Protein AF-A0A2E4Z5T9-F1 (afdb_monomer)

Sequence (157 aa):
EGGYTIHYPSKEEISIYDAAMRYKEEGVPLVIFAGGEYGNGSSRDWAAKGTNLLGVKAVIAESYERIHRSNLVGMGVVPFTLEEGTSWESLGLKGDETVTIDGLSDIKPRQKMVAKVTFADGETKDVPILCRIDTADELGYVNNGGILQTVLRDLAA

Structure (mmCIF, N/CA/C/O backbone):
data_AF-A0A2E4Z5T9-F1
#
_entry.id   AF-A0A2E4Z5T9-F1
#
loop_
_atom_site.group_PDB
_atom_site.id
_atom_site.type_symbol
_atom_site.label_atom_id
_atom_site.label_alt_id
_atom_site.label_comp_id
_atom_site.label_asym_id
_atom_site.label_entity_id
_atom_site.label_seq_id
_atom_site.pdbx_PDB_ins_code
_atom_site.Cartn_x
_atom_site.Cartn_y
_atom_site.Cartn_z
_atom_site.occupancy
_atom_site.B_iso_or_equiv
_atom_site.auth_seq_id
_atom_site.auth_comp_id
_atom_site.auth_asym_id
_atom_site.auth_atom_id
_atom_site.pdbx_PDB_model_num
ATOM 1 N N . GLU A 1 1 ? 8.116 1.381 20.519 1.00 48.22 1 GLU A N 1
ATOM 2 C CA . GLU A 1 1 ? 7.134 0.278 20.566 1.00 48.22 1 GLU A CA 1
ATOM 3 C C . GLU A 1 1 ? 6.634 0.019 19.152 1.00 48.22 1 GLU A C 1
ATOM 5 O O . GLU A 1 1 ? 6.650 0.950 18.355 1.00 48.22 1 GLU A O 1
ATOM 10 N N . GLY A 1 2 ? 6.310 -1.225 18.798 1.00 78.12 2 GLY A N 1
ATOM 11 C CA . GLY A 1 2 ? 5.905 -1.603 17.440 1.00 78.12 2 GLY A CA 1
ATOM 12 C C . GLY A 1 2 ? 6.010 -3.110 17.199 1.00 78.12 2 GLY A C 1
ATOM 13 O O . GLY A 1 2 ? 6.517 -3.838 18.049 1.00 78.12 2 GLY A O 1
ATOM 14 N N . GLY A 1 3 ? 5.537 -3.568 16.038 1.00 89.12 3 GLY A N 1
ATOM 15 C CA . GLY A 1 3 ? 5.596 -4.980 15.629 1.00 89.12 3 GLY A CA 1
ATOM 16 C C . GLY A 1 3 ? 4.343 -5.806 15.936 1.00 89.12 3 GLY A C 1
ATOM 17 O O . GLY A 1 3 ? 4.314 -6.987 15.593 1.00 89.12 3 GLY A O 1
ATOM 18 N N . TYR A 1 4 ? 3.314 -5.189 16.515 1.00 95.75 4 TYR A N 1
ATOM 19 C CA . TYR A 1 4 ? 2.023 -5.806 16.819 1.00 95.75 4 TYR A CA 1
ATOM 20 C C . TYR A 1 4 ? 0.896 -5.139 16.030 1.00 95.75 4 TYR A C 1
ATOM 22 O O . TYR A 1 4 ? 1.027 -3.999 15.580 1.00 95.75 4 TYR A O 1
ATOM 30 N N . THR A 1 5 ? -0.192 -5.873 15.832 1.00 96.19 5 THR A N 1
ATOM 31 C CA . THR A 1 5 ? -1.429 -5.405 15.205 1.00 96.19 5 THR A CA 1
ATOM 32 C C . THR A 1 5 ? -2.603 -6.254 15.691 1.00 96.19 5 THR A C 1
ATOM 34 O O . THR A 1 5 ? -2.407 -7.268 16.361 1.00 96.19 5 THR A O 1
ATOM 37 N N . ILE A 1 6 ? -3.824 -5.859 15.344 1.00 96.50 6 ILE A N 1
ATOM 38 C CA . ILE A 1 6 ? -5.034 -6.604 15.684 1.00 96.50 6 ILE A CA 1
ATOM 39 C C . ILE A 1 6 ? -5.423 -7.474 14.492 1.00 96.50 6 ILE A C 1
ATOM 41 O O . ILE A 1 6 ? -5.620 -6.981 13.384 1.00 96.50 6 ILE A O 1
ATOM 45 N N . HIS A 1 7 ? -5.596 -8.772 14.726 1.00 97.12 7 HIS A N 1
ATOM 46 C CA . HIS A 1 7 ? -6.284 -9.636 13.777 1.00 97.12 7 HIS A CA 1
ATOM 47 C C . HIS A 1 7 ? -7.796 -9.449 13.944 1.00 97.12 7 HIS A C 1
ATOM 49 O O . HIS A 1 7 ? -8.405 -10.002 14.860 1.00 97.12 7 HIS A O 1
ATOM 55 N N . TYR A 1 8 ? -8.416 -8.623 13.100 1.00 94.69 8 TYR A N 1
ATOM 56 C CA . TYR A 1 8 ? -9.785 -8.148 13.328 1.00 94.69 8 TYR A CA 1
ATOM 57 C C . TYR A 1 8 ? -10.883 -9.218 13.366 1.00 94.69 8 TYR A C 1
ATOM 59 O O . TYR A 1 8 ? -11.827 -9.008 14.134 1.00 94.69 8 TYR A O 1
ATOM 67 N N . PRO A 1 9 ? -10.802 -10.345 12.631 1.00 93.69 9 PRO A N 1
ATOM 68 C CA . PRO A 1 9 ? -11.755 -11.437 12.800 1.00 93.69 9 PRO A CA 1
ATOM 69 C C . PRO A 1 9 ? -11.745 -12.034 14.216 1.00 93.69 9 PRO A C 1
ATOM 71 O O . PRO A 1 9 ? -12.811 -12.279 14.775 1.00 93.69 9 PRO A O 1
ATOM 74 N N . SER A 1 10 ? -10.564 -12.218 14.827 1.00 95.44 10 SER A N 1
ATOM 75 C CA . SER A 1 10 ? -10.436 -12.791 16.182 1.00 95.44 10 SER A CA 1
ATOM 76 C C . SER A 1 10 ? -10.360 -11.750 17.304 1.00 95.44 10 SER A C 1
ATOM 78 O O . SER A 1 10 ? -10.505 -12.108 18.468 1.00 95.44 10 SER A O 1
ATOM 80 N N . LYS A 1 11 ? -10.135 -10.472 16.969 1.00 96.06 11 LYS A N 1
ATOM 81 C CA . LYS A 1 11 ? -9.917 -9.347 17.900 1.00 96.06 11 LYS A CA 1
ATOM 82 C C . LYS A 1 11 ? -8.711 -9.530 18.834 1.00 96.06 11 LYS A C 1
ATOM 84 O O . LYS A 1 11 ? -8.649 -8.910 19.892 1.00 96.06 11 LYS A O 1
ATOM 89 N N . GLU A 1 12 ? -7.744 -10.352 18.434 1.00 96.81 12 GLU A N 1
ATOM 90 C CA . GLU A 1 12 ? -6.512 -10.578 19.196 1.00 96.81 12 GLU A CA 1
ATOM 91 C C . GLU A 1 12 ? -5.412 -9.619 18.734 1.00 96.81 12 GLU A C 1
ATOM 93 O O . GLU A 1 12 ? -5.173 -9.487 17.531 1.00 96.81 12 GLU A O 1
ATOM 98 N N . GLU A 1 13 ? -4.718 -8.991 19.685 1.00 96.75 13 GLU A N 1
ATOM 99 C CA . GLU A 1 13 ? -3.458 -8.301 19.411 1.00 96.75 13 GLU A CA 1
ATOM 100 C C . GLU A 1 13 ? -2.327 -9.333 19.343 1.00 96.75 13 GLU A C 1
ATOM 102 O O . GLU A 1 13 ? -2.041 -10.036 20.313 1.00 96.75 13 GLU A O 1
ATOM 107 N N . ILE A 1 14 ? -1.708 -9.446 18.173 1.00 97.50 14 ILE A N 1
ATOM 108 C CA . ILE A 1 14 ? -0.646 -10.410 17.874 1.00 97.50 14 ILE A CA 1
ATOM 109 C C . ILE A 1 14 ? 0.446 -9.737 17.046 1.00 97.50 14 ILE A C 1
ATOM 111 O O . ILE A 1 14 ? 0.331 -8.569 16.668 1.00 97.50 14 ILE A O 1
ATOM 115 N N . SER A 1 15 ? 1.545 -10.443 16.772 1.00 97.75 15 SER A N 1
ATOM 116 C CA . SER A 1 15 ? 2.595 -9.877 15.926 1.00 97.75 15 SER A CA 1
ATOM 117 C C . SER A 1 15 ? 2.069 -9.606 14.509 1.00 97.75 15 SER A C 1
ATOM 119 O O . SER A 1 15 ? 1.198 -10.319 14.008 1.00 97.75 15 SER A O 1
ATOM 121 N N . ILE A 1 16 ? 2.622 -8.597 13.825 1.00 97.00 16 ILE A N 1
ATOM 122 C CA . ILE A 1 16 ? 2.267 -8.292 12.424 1.00 97.00 16 ILE A CA 1
ATOM 123 C C . ILE A 1 16 ? 2.458 -9.522 11.528 1.00 97.00 16 ILE A C 1
ATOM 125 O O . ILE A 1 16 ? 1.659 -9.762 10.626 1.00 97.00 16 ILE A O 1
ATOM 129 N N . TYR A 1 17 ? 3.505 -10.310 11.788 1.00 96.94 17 TYR A N 1
ATOM 130 C CA . TYR A 1 17 ? 3.761 -11.543 11.053 1.00 96.94 17 TYR A CA 1
ATOM 131 C C . TYR A 1 17 ? 2.638 -12.565 11.263 1.00 96.94 17 TYR A C 1
ATOM 133 O O . TYR A 1 17 ? 2.100 -13.075 10.282 1.00 96.94 17 TYR A O 1
ATOM 141 N N . ASP A 1 18 ? 2.246 -12.826 12.512 1.00 97.75 18 ASP A N 1
ATOM 142 C CA . ASP A 1 18 ? 1.208 -13.816 12.815 1.00 97.75 18 ASP A CA 1
ATOM 143 C C . ASP A 1 18 ? -0.152 -13.391 12.250 1.00 97.75 18 ASP A C 1
ATOM 145 O O . ASP A 1 18 ? -0.854 -14.210 11.658 1.00 97.75 18 ASP A O 1
ATOM 149 N N . ALA A 1 19 ? -0.501 -12.103 12.355 1.00 97.81 19 ALA A N 1
ATOM 150 C CA . ALA A 1 19 ? -1.710 -11.562 11.737 1.00 97.81 19 ALA A CA 1
ATOM 151 C C . ALA A 1 19 ? -1.697 -11.746 10.215 1.00 97.81 19 ALA A C 1
ATOM 153 O O . ALA A 1 19 ? -2.675 -12.224 9.643 1.00 97.81 19 ALA A O 1
ATOM 154 N N . ALA A 1 20 ? -0.578 -11.429 9.560 1.00 97.75 20 ALA A N 1
ATOM 155 C CA . ALA A 1 20 ? -0.436 -11.599 8.120 1.00 97.75 20 ALA A CA 1
ATOM 156 C C . ALA A 1 20 ? -0.555 -13.066 7.682 1.00 97.75 20 ALA A C 1
ATOM 158 O O . ALA A 1 20 ? -1.170 -13.357 6.657 1.00 97.75 20 ALA A O 1
ATOM 159 N N . MET A 1 21 ? 0.011 -14.002 8.450 1.00 97.69 21 MET A N 1
ATOM 160 C CA . MET A 1 21 ? -0.101 -15.429 8.142 1.00 97.69 21 MET A CA 1
ATOM 161 C C . MET A 1 21 ? -1.530 -15.946 8.326 1.00 97.69 21 MET A C 1
ATOM 163 O O . MET A 1 21 ? -1.998 -16.683 7.462 1.00 97.69 21 MET A O 1
ATOM 167 N N . ARG A 1 22 ? -2.257 -15.505 9.361 1.00 97.94 22 ARG A N 1
ATOM 168 C CA . ARG A 1 22 ? -3.681 -15.846 9.529 1.00 97.94 22 ARG A CA 1
ATOM 169 C C . ARG A 1 22 ? -4.526 -15.343 8.362 1.00 97.94 22 ARG A C 1
ATOM 171 O O . ARG A 1 22 ? -5.202 -16.138 7.721 1.00 97.94 22 ARG A O 1
ATOM 178 N N . TYR A 1 23 ? -4.401 -14.068 7.994 1.00 98.00 23 TYR A N 1
ATOM 179 C CA . TYR A 1 23 ? -5.122 -13.532 6.834 1.00 98.00 23 TYR A CA 1
ATOM 180 C C . TYR A 1 23 ? -4.771 -14.262 5.532 1.00 98.00 23 TYR A C 1
ATOM 182 O O . TYR A 1 23 ? -5.635 -14.482 4.684 1.00 98.00 23 TYR A O 1
ATOM 190 N N . LYS A 1 24 ? -3.517 -14.699 5.379 1.00 96.94 24 LYS A N 1
ATOM 191 C CA . LYS A 1 24 ? -3.099 -15.524 4.243 1.00 96.94 24 LYS A CA 1
ATOM 192 C C . LYS A 1 24 ? -3.792 -16.892 4.231 1.00 96.94 24 LYS A C 1
ATOM 194 O O . LYS A 1 24 ? -4.203 -17.328 3.158 1.00 96.94 24 LYS A O 1
ATOM 199 N N . GLU A 1 25 ? -3.919 -17.558 5.379 1.00 97.31 25 GLU A N 1
ATOM 200 C CA . GLU A 1 25 ? -4.664 -18.821 5.523 1.00 97.31 25 GLU A CA 1
ATOM 201 C C . GLU A 1 25 ? -6.163 -18.638 5.246 1.00 97.31 25 GLU A C 1
ATOM 203 O O . GLU A 1 25 ? -6.783 -19.487 4.609 1.00 97.31 25 GLU A O 1
ATOM 208 N N . GLU A 1 26 ? -6.723 -17.497 5.646 1.00 97.00 26 GLU A N 1
ATOM 209 C CA . GLU A 1 26 ? -8.115 -17.105 5.393 1.00 97.00 26 GLU A CA 1
ATOM 210 C C . GLU A 1 26 ? -8.371 -16.664 3.940 1.00 97.00 26 GLU A C 1
ATOM 212 O O . GLU A 1 26 ? -9.517 -16.458 3.541 1.00 97.00 26 GLU A O 1
ATOM 217 N N . GLY A 1 27 ? -7.319 -16.519 3.127 1.00 96.00 27 GLY A N 1
ATOM 218 C CA . GLY A 1 27 ? -7.422 -16.060 1.741 1.00 96.00 27 GLY A CA 1
ATOM 219 C C . GLY A 1 27 ? -7.769 -14.574 1.605 1.00 96.00 27 GLY A C 1
ATOM 220 O O . GLY A 1 27 ? -8.247 -14.152 0.551 1.00 96.00 27 GLY A O 1
ATOM 221 N N . VAL A 1 28 ? -7.524 -13.775 2.646 1.00 95.62 28 VAL A N 1
ATOM 222 C CA . VAL A 1 28 ? -7.824 -12.341 2.685 1.00 95.62 28 VAL A CA 1
ATOM 223 C C . VAL A 1 28 ? -6.582 -11.538 2.267 1.00 95.62 28 VAL A C 1
ATOM 225 O O . VAL A 1 28 ? -5.540 -11.620 2.921 1.00 95.62 28 VAL A O 1
ATOM 228 N N . PRO A 1 29 ? -6.642 -10.754 1.174 1.00 94.56 29 PRO A N 1
ATOM 229 C CA . PRO A 1 29 ? -5.547 -9.872 0.786 1.00 94.56 29 PRO A CA 1
ATOM 230 C C . PRO A 1 29 ? -5.425 -8.678 1.741 1.00 94.56 29 PRO A C 1
ATOM 232 O O . PRO A 1 29 ? -6.420 -8.196 2.277 1.00 94.56 29 PRO A O 1
ATOM 235 N N . LEU A 1 30 ? -4.206 -8.157 1.901 1.00 97.44 30 LEU A N 1
ATOM 236 C CA . LEU A 1 30 ? -3.933 -7.032 2.799 1.00 97.44 30 LEU A CA 1
ATOM 237 C C . LEU A 1 30 ? -3.666 -5.727 2.041 1.00 97.44 30 LEU A C 1
ATOM 239 O O . LEU A 1 30 ? -3.077 -5.722 0.955 1.00 97.44 30 LEU A O 1
ATOM 243 N N . VAL A 1 31 ? -4.041 -4.611 2.664 1.00 97.81 31 VAL A N 1
ATOM 244 C CA . VAL A 1 31 ? -3.716 -3.242 2.245 1.00 97.81 31 VAL A CA 1
ATOM 245 C C . VAL A 1 31 ? -3.144 -2.478 3.437 1.00 97.81 31 VAL A C 1
ATOM 247 O O . VAL A 1 31 ? -3.555 -2.704 4.572 1.00 97.81 31 VAL A O 1
ATOM 250 N N . ILE A 1 32 ? -2.186 -1.587 3.190 1.00 98.06 32 ILE A N 1
ATOM 251 C CA . ILE A 1 32 ? -1.626 -0.694 4.216 1.00 98.06 32 ILE A CA 1
ATOM 252 C C . ILE A 1 32 ? -2.110 0.730 3.953 1.00 98.06 32 ILE A C 1
ATOM 254 O O . ILE A 1 32 ? -2.017 1.194 2.820 1.00 98.06 32 ILE A O 1
ATOM 258 N N . PHE A 1 33 ? -2.544 1.429 5.003 1.00 98.19 33 PHE A N 1
ATOM 259 C CA . PHE A 1 33 ? -2.676 2.887 5.006 1.00 98.19 33 PHE A CA 1
ATOM 260 C C . PHE A 1 33 ? -1.497 3.514 5.750 1.00 98.19 33 PHE A C 1
ATOM 262 O O . PHE A 1 33 ? -1.065 2.990 6.777 1.00 98.19 33 PHE A O 1
ATOM 269 N N . ALA A 1 34 ? -0.960 4.613 5.227 1.00 97.31 34 ALA A N 1
ATOM 270 C CA . ALA A 1 34 ? 0.172 5.317 5.818 1.00 97.31 34 ALA A CA 1
ATOM 271 C C . ALA A 1 34 ? 0.059 6.840 5.648 1.00 97.31 34 ALA A C 1
ATOM 273 O O . ALA A 1 34 ? -0.660 7.332 4.779 1.00 97.31 34 ALA A O 1
ATOM 274 N N . GLY A 1 35 ? 0.792 7.581 6.477 1.00 96.56 35 GLY A N 1
ATOM 275 C CA . GLY A 1 35 ? 0.889 9.038 6.377 1.00 96.56 35 GLY A CA 1
ATOM 276 C C . GLY A 1 35 ? 1.863 9.513 5.293 1.00 96.56 35 GLY A C 1
ATOM 277 O O . GLY A 1 35 ? 2.171 8.799 4.331 1.00 96.56 35 GLY A O 1
ATOM 278 N N . GLY A 1 36 ? 2.354 10.741 5.457 1.00 95.62 36 GLY A N 1
ATOM 279 C CA . GLY A 1 36 ? 3.354 11.347 4.579 1.00 95.62 36 GLY A CA 1
ATOM 280 C C . GLY A 1 36 ? 4.736 10.686 4.634 1.00 95.62 36 GLY A C 1
ATOM 281 O O . GLY A 1 36 ? 5.116 10.064 5.623 1.00 95.62 36 GLY A O 1
ATOM 282 N N . GLU A 1 37 ? 5.496 10.848 3.548 1.00 94.88 37 GLU A N 1
ATOM 283 C CA . GLU A 1 37 ? 6.877 10.373 3.393 1.00 94.88 37 GLU A CA 1
ATOM 284 C C . GLU A 1 37 ? 7.064 8.871 3.683 1.00 94.88 37 GLU A C 1
ATOM 286 O O . GLU A 1 37 ? 8.089 8.441 4.220 1.00 94.88 37 GLU A O 1
ATOM 291 N N . TYR A 1 38 ? 6.088 8.038 3.311 1.00 97.00 38 TYR A N 1
ATOM 292 C CA . TYR A 1 38 ? 6.154 6.603 3.564 1.00 97.00 38 TYR A CA 1
ATOM 293 C C . TYR A 1 38 ? 7.410 5.980 2.935 1.00 97.00 38 TYR A C 1
ATOM 295 O O . TYR A 1 38 ? 7.675 6.116 1.734 1.00 97.00 38 TYR A O 1
ATOM 303 N N . GLY A 1 39 ? 8.189 5.290 3.772 1.00 94.88 39 GLY A N 1
ATOM 304 C CA . GLY A 1 39 ? 9.459 4.678 3.386 1.00 94.88 39 GLY A CA 1
ATOM 305 C C . GLY A 1 39 ? 10.685 5.591 3.453 1.00 94.88 39 GLY A C 1
ATOM 306 O O . GLY A 1 39 ? 11.728 5.208 2.925 1.00 94.88 39 GLY A O 1
ATOM 307 N N . ASN A 1 40 ? 10.592 6.767 4.085 1.00 93.31 40 ASN A N 1
ATOM 308 C CA . ASN A 1 40 ? 11.749 7.633 4.326 1.00 93.31 40 ASN A CA 1
ATOM 309 C C . ASN A 1 40 ? 12.828 6.919 5.171 1.00 93.31 40 ASN A C 1
ATOM 311 O O . ASN A 1 40 ? 12.531 6.187 6.118 1.00 93.31 40 ASN A O 1
ATOM 315 N N . GLY A 1 41 ? 14.096 7.134 4.817 1.00 90.00 41 GLY A N 1
ATOM 316 C CA . GLY A 1 41 ? 15.263 6.556 5.475 1.00 90.00 41 GLY A CA 1
ATOM 317 C C . GLY A 1 41 ? 16.178 5.794 4.516 1.00 90.00 41 GLY A C 1
ATOM 318 O O . GLY A 1 41 ? 16.157 5.982 3.300 1.00 90.00 41 GLY A O 1
ATOM 319 N N . SER A 1 42 ? 17.043 4.940 5.068 1.00 84.44 42 SER A N 1
ATOM 320 C CA . SER A 1 42 ? 17.952 4.131 4.252 1.00 84.44 42 SER A CA 1
ATOM 321 C C . SER A 1 42 ? 17.180 3.130 3.400 1.00 84.44 42 SER A C 1
ATOM 323 O O . SER A 1 42 ? 16.355 2.376 3.919 1.00 84.44 42 SER A O 1
ATOM 325 N N . SER A 1 43 ? 17.530 3.048 2.116 1.00 78.56 43 SER A N 1
ATOM 326 C CA . SER A 1 43 ? 16.991 2.011 1.241 1.00 78.56 43 SER A CA 1
ATOM 327 C C . SER A 1 43 ? 17.425 0.637 1.752 1.00 78.56 43 SER A C 1
ATOM 329 O O . SER A 1 43 ? 18.616 0.340 1.859 1.00 78.56 43 SER A O 1
ATOM 331 N N . ARG A 1 44 ? 16.447 -0.185 2.130 1.00 88.50 44 ARG A N 1
ATOM 332 C CA . ARG A 1 44 ? 16.640 -1.564 2.578 1.00 88.50 44 ARG A CA 1
ATOM 333 C C . ARG A 1 44 ? 15.748 -2.450 1.731 1.00 88.50 44 ARG A C 1
ATOM 335 O O . ARG A 1 44 ? 14.531 -2.310 1.788 1.00 88.50 44 ARG A O 1
ATOM 342 N N . ASP A 1 45 ? 16.335 -3.397 1.011 1.00 78.81 45 ASP A N 1
ATOM 343 C CA . ASP A 1 45 ? 15.608 -4.343 0.154 1.00 78.81 45 ASP A CA 1
ATOM 344 C C . ASP A 1 45 ? 14.414 -5.013 0.849 1.00 78.81 45 ASP A C 1
ATOM 346 O O . ASP A 1 45 ? 13.356 -5.227 0.254 1.00 78.81 45 ASP A O 1
ATOM 350 N N . TRP A 1 46 ? 14.584 -5.337 2.132 1.00 88.50 46 TRP A N 1
ATOM 351 C CA . TRP A 1 46 ? 13.561 -5.989 2.943 1.00 88.50 46 TRP A CA 1
ATOM 352 C C . TRP A 1 46 ? 12.324 -5.127 3.198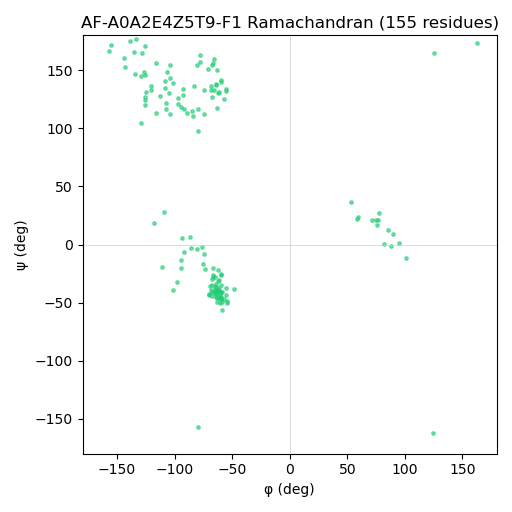 1.00 88.50 46 TRP A C 1
ATOM 354 O O . TRP A 1 46 ? 11.265 -5.688 3.460 1.00 88.50 46 TRP A O 1
ATOM 364 N N . ALA A 1 47 ? 12.413 -3.803 3.059 1.00 90.94 47 ALA A N 1
ATOM 365 C CA . ALA A 1 47 ? 11.281 -2.905 3.274 1.00 90.94 47 ALA A CA 1
ATOM 366 C C . ALA A 1 47 ? 10.164 -3.093 2.233 1.00 90.94 47 ALA A C 1
ATOM 368 O O . ALA A 1 47 ? 9.007 -2.849 2.542 1.00 90.94 47 ALA A O 1
ATOM 369 N N . ALA A 1 48 ? 10.487 -3.546 1.016 1.00 92.00 48 ALA A N 1
ATOM 370 C CA . ALA A 1 48 ? 9.483 -3.882 0.001 1.00 92.00 48 ALA A CA 1
ATOM 371 C C . ALA A 1 48 ? 9.250 -5.396 -0.107 1.00 92.00 48 ALA A C 1
ATOM 373 O O . ALA A 1 48 ? 8.107 -5.837 -0.227 1.00 92.00 48 ALA A O 1
ATOM 374 N N . LYS A 1 49 ? 10.319 -6.206 -0.015 1.00 92.88 49 LYS A N 1
ATOM 375 C CA . LYS A 1 49 ? 10.212 -7.676 -0.040 1.00 92.88 49 LYS A CA 1
ATOM 376 C C . LYS A 1 49 ? 9.339 -8.189 1.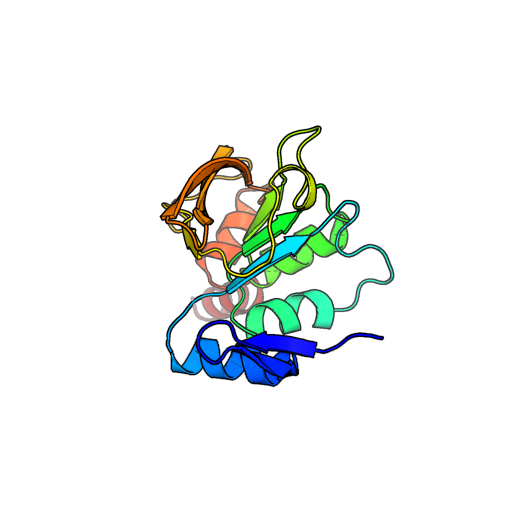107 1.00 92.88 49 LYS A C 1
ATOM 378 O O . LYS A 1 49 ? 8.464 -9.014 0.876 1.00 92.88 49 LYS A O 1
ATOM 383 N N . GLY A 1 50 ? 9.544 -7.677 2.324 1.00 93.88 50 GLY A N 1
ATOM 384 C CA . GLY A 1 50 ? 8.748 -8.039 3.498 1.00 93.88 50 GLY A CA 1
ATOM 385 C C . GLY A 1 50 ? 7.267 -7.724 3.301 1.00 93.88 50 GLY A C 1
ATOM 386 O O . GLY A 1 50 ? 6.433 -8.597 3.500 1.00 93.88 50 GLY A O 1
ATOM 387 N N . THR A 1 51 ? 6.949 -6.525 2.810 1.00 94.38 51 THR A N 1
ATOM 388 C CA . THR A 1 51 ? 5.574 -6.100 2.503 1.00 94.38 51 THR A CA 1
ATOM 389 C C . THR A 1 51 ? 4.871 -7.076 1.558 1.00 94.38 51 THR A C 1
ATOM 391 O O . THR A 1 51 ? 3.780 -7.551 1.866 1.00 94.38 51 THR A O 1
ATOM 394 N N . ASN A 1 52 ? 5.521 -7.458 0.455 1.00 93.56 52 ASN A N 1
ATOM 395 C CA . ASN A 1 52 ? 4.964 -8.450 -0.467 1.00 93.56 52 ASN A CA 1
ATOM 396 C C . ASN A 1 52 ? 4.808 -9.843 0.178 1.00 93.56 52 ASN A C 1
ATOM 398 O O . ASN A 1 52 ? 3.757 -10.469 0.042 1.00 93.56 52 ASN A O 1
ATOM 402 N N . LEU A 1 53 ? 5.823 -10.318 0.911 1.00 93.69 53 LEU A N 1
ATOM 403 C CA . LEU A 1 53 ? 5.819 -11.643 1.549 1.00 93.69 53 LEU A CA 1
ATOM 404 C C . LEU A 1 53 ? 4.753 -11.788 2.644 1.00 93.69 53 LEU A C 1
ATOM 406 O O . LEU A 1 53 ? 4.257 -12.894 2.864 1.00 93.69 53 LEU A O 1
ATOM 410 N N . LEU A 1 54 ? 4.370 -10.683 3.287 1.00 96.19 54 LEU A N 1
ATOM 411 C CA . LEU A 1 54 ? 3.254 -10.623 4.232 1.00 96.19 54 LEU A CA 1
ATOM 412 C C . LEU A 1 54 ? 1.878 -10.630 3.538 1.00 96.19 54 LEU A C 1
ATOM 414 O O . LEU A 1 54 ? 0.860 -10.650 4.213 1.00 96.19 54 LEU A O 1
ATOM 418 N N . GLY A 1 55 ? 1.816 -10.642 2.204 1.00 94.69 55 GLY A N 1
ATOM 419 C CA . GLY A 1 55 ? 0.558 -10.729 1.454 1.00 94.69 55 GLY A CA 1
ATOM 420 C C . GLY A 1 55 ? -0.094 -9.382 1.132 1.00 94.69 55 GLY A C 1
ATOM 421 O O . GLY A 1 55 ? -1.213 -9.362 0.615 1.00 94.69 55 GLY A O 1
ATOM 422 N N . VAL A 1 56 ? 0.599 -8.266 1.376 1.00 97.06 56 VAL A N 1
ATOM 423 C CA . VAL A 1 56 ? 0.112 -6.922 1.037 1.00 97.06 56 VAL A CA 1
ATOM 424 C C . VAL A 1 56 ? 0.055 -6.752 -0.479 1.00 97.06 56 VAL A C 1
ATOM 426 O O . VAL A 1 56 ? 1.035 -6.994 -1.185 1.00 97.06 56 VAL A O 1
ATOM 429 N N . LYS A 1 57 ? -1.107 -6.334 -0.987 1.00 95.19 57 LYS A N 1
ATOM 430 C CA . LYS A 1 57 ? -1.358 -6.102 -2.418 1.00 95.19 57 LYS A CA 1
ATOM 431 C C . LYS A 1 57 ? -1.219 -4.640 -2.810 1.00 95.19 57 LYS A C 1
ATOM 433 O O . LYS A 1 57 ? -0.775 -4.342 -3.917 1.00 95.19 57 LYS A O 1
ATOM 438 N N . ALA A 1 58 ? -1.558 -3.739 -1.896 1.00 97.38 58 ALA A N 1
ATOM 439 C CA . ALA A 1 58 ? -1.492 -2.308 -2.125 1.00 97.38 58 ALA A CA 1
ATOM 440 C C . ALA A 1 58 ? -1.053 -1.556 -0.867 1.00 97.38 58 ALA A C 1
ATOM 442 O O . ALA A 1 58 ? -1.302 -1.988 0.259 1.00 97.38 58 ALA A O 1
ATOM 443 N N . VAL A 1 59 ? -0.429 -0.403 -1.079 1.00 98.38 59 VAL A N 1
ATOM 444 C CA . VAL A 1 59 ? -0.177 0.594 -0.036 1.00 98.38 59 VAL A CA 1
ATOM 445 C C . VAL A 1 59 ? -0.860 1.882 -0.475 1.00 98.38 59 VAL A C 1
ATOM 447 O O . VAL A 1 59 ? -0.730 2.280 -1.630 1.00 98.38 59 VAL A O 1
ATOM 450 N N . ILE A 1 60 ? -1.602 2.520 0.421 1.00 98.69 60 ILE A N 1
ATOM 451 C CA . ILE A 1 60 ? -2.253 3.811 0.222 1.00 98.69 60 ILE A CA 1
ATOM 452 C C . ILE A 1 60 ? -1.615 4.777 1.218 1.00 98.69 60 ILE A C 1
ATOM 454 O O . ILE A 1 60 ? -1.756 4.607 2.424 1.00 98.69 60 ILE A O 1
ATOM 458 N N . ALA A 1 61 ? -0.882 5.771 0.731 1.00 98.50 61 ALA A N 1
ATOM 459 C CA . ALA A 1 61 ? -0.180 6.728 1.584 1.00 98.50 61 ALA A CA 1
ATOM 460 C C . ALA A 1 61 ? -0.512 8.169 1.191 1.00 98.50 61 ALA A C 1
ATOM 462 O O . ALA A 1 61 ? -0.993 8.415 0.090 1.00 98.50 61 ALA A O 1
ATOM 463 N N . GLU A 1 62 ? -0.216 9.149 2.035 1.00 98.25 62 GLU A N 1
ATOM 464 C CA . GLU A 1 62 ? -0.294 10.556 1.607 1.00 98.25 62 GLU A CA 1
ATOM 465 C C . GLU A 1 62 ? 0.819 10.883 0.601 1.00 98.25 62 GLU A C 1
ATOM 467 O O . GLU A 1 62 ? 0.604 11.531 -0.421 1.00 98.25 62 GLU A O 1
ATOM 472 N N . SER A 1 63 ? 2.033 10.395 0.862 1.00 97.88 63 SER A N 1
ATOM 473 C CA . SER A 1 63 ? 3.179 10.530 -0.036 1.00 97.88 63 SER A CA 1
ATOM 474 C C . SER A 1 63 ? 4.220 9.442 0.233 1.00 97.88 63 SER A C 1
ATOM 476 O O . SER A 1 63 ? 4.163 8.744 1.241 1.00 97.88 63 SER A O 1
ATOM 478 N N . TYR A 1 64 ? 5.173 9.284 -0.687 1.00 98.00 64 TYR A N 1
ATOM 479 C CA . TYR A 1 64 ? 6.226 8.270 -0.609 1.00 98.00 64 TYR A CA 1
ATOM 480 C C . TYR A 1 64 ? 7.602 8.902 -0.746 1.00 98.00 64 TYR A C 1
ATOM 482 O O . TYR A 1 64 ? 7.787 9.824 -1.546 1.00 98.00 64 TYR A O 1
ATOM 490 N N . GLU A 1 65 ? 8.590 8.302 -0.089 1.00 96.81 65 GLU A N 1
ATOM 491 C CA . GLU A 1 65 ? 9.972 8.433 -0.538 1.00 96.81 65 GLU A CA 1
ATOM 492 C C . GLU A 1 65 ? 10.120 7.778 -1.930 1.00 96.81 65 GLU A C 1
ATOM 494 O O . GLU A 1 65 ? 9.554 6.718 -2.228 1.00 96.81 65 GLU A O 1
ATOM 499 N N . ARG A 1 66 ? 10.853 8.447 -2.827 1.00 94.31 66 ARG A N 1
ATOM 500 C CA . ARG A 1 66 ? 10.933 8.107 -4.254 1.00 94.31 66 ARG A CA 1
ATOM 501 C C . ARG A 1 66 ? 11.478 6.699 -4.505 1.00 94.31 66 ARG A C 1
ATOM 503 O O . ARG A 1 66 ? 10.932 5.999 -5.359 1.00 94.31 66 ARG A O 1
ATOM 510 N N . ILE A 1 67 ? 12.552 6.303 -3.820 1.00 94.62 67 ILE A N 1
ATOM 511 C CA . ILE A 1 67 ? 13.193 4.989 -3.970 1.00 94.62 67 ILE A CA 1
ATOM 512 C C . ILE A 1 67 ? 12.293 3.898 -3.386 1.00 94.62 67 ILE A C 1
ATOM 514 O O . ILE A 1 67 ? 12.096 2.862 -4.022 1.00 94.62 67 ILE A O 1
ATOM 518 N N . HIS A 1 68 ? 11.697 4.129 -2.217 1.00 97.06 68 HIS A N 1
ATOM 519 C CA . HIS A 1 68 ? 10.801 3.162 -1.595 1.00 97.06 68 HIS A CA 1
ATOM 520 C C . HIS A 1 68 ? 9.580 2.857 -2.473 1.00 97.06 68 HIS A C 1
ATOM 522 O O . HIS A 1 68 ? 9.249 1.686 -2.669 1.00 97.06 68 HIS A O 1
ATOM 528 N N . ARG A 1 69 ? 8.973 3.881 -3.089 1.00 97.19 69 ARG A N 1
ATOM 529 C CA . ARG A 1 69 ? 7.890 3.700 -4.070 1.00 97.19 69 ARG A CA 1
ATOM 530 C C . ARG A 1 69 ? 8.308 2.756 -5.203 1.00 97.19 69 ARG A C 1
ATOM 532 O O . ARG A 1 69 ? 7.593 1.799 -5.491 1.00 97.19 69 ARG A O 1
ATOM 539 N N . SER A 1 70 ? 9.470 2.989 -5.818 1.00 95.56 70 SER A N 1
ATOM 540 C CA . SER A 1 70 ? 9.993 2.119 -6.881 1.00 95.56 70 SER A CA 1
ATOM 541 C C . SER A 1 70 ? 10.243 0.687 -6.398 1.00 95.56 70 SER A C 1
ATOM 543 O O . SER A 1 70 ? 9.970 -0.262 -7.131 1.00 95.56 70 SER A O 1
ATOM 545 N N . ASN A 1 71 ? 10.712 0.507 -5.161 1.00 95.38 71 ASN A N 1
ATOM 546 C CA . ASN A 1 71 ? 10.934 -0.821 -4.589 1.00 95.38 71 ASN A CA 1
ATOM 547 C C . ASN A 1 71 ? 9.622 -1.600 -4.397 1.00 95.38 71 ASN A C 1
ATOM 549 O O . ASN A 1 71 ? 9.589 -2.794 -4.692 1.00 95.38 71 ASN A O 1
ATOM 553 N N . LEU A 1 72 ? 8.545 -0.948 -3.938 1.00 96.50 72 LEU A N 1
ATOM 554 C CA . LEU A 1 72 ? 7.218 -1.571 -3.813 1.00 96.50 72 LEU A CA 1
ATOM 555 C C . LEU A 1 72 ? 6.712 -2.081 -5.165 1.00 96.50 72 LEU A C 1
ATOM 557 O O . LEU A 1 72 ? 6.371 -3.258 -5.288 1.00 96.50 72 LEU A O 1
ATOM 561 N N . VAL A 1 73 ? 6.767 -1.223 -6.189 1.00 96.12 73 VAL A N 1
ATOM 562 C CA . VAL A 1 73 ? 6.413 -1.572 -7.574 1.00 96.12 73 VAL A CA 1
ATOM 563 C C . VAL A 1 73 ? 7.246 -2.753 -8.067 1.00 96.12 73 VAL A C 1
ATOM 565 O O . VAL A 1 73 ? 6.706 -3.724 -8.593 1.00 96.12 73 VAL A O 1
ATOM 568 N N . GLY A 1 74 ? 8.562 -2.712 -7.844 1.00 94.25 74 GLY A N 1
ATOM 569 C CA . GLY A 1 74 ? 9.469 -3.796 -8.215 1.00 94.25 74 GLY A CA 1
ATOM 570 C C . GLY A 1 74 ? 9.135 -5.125 -7.533 1.00 94.25 74 GLY A C 1
ATOM 571 O O . GLY A 1 74 ? 9.439 -6.179 -8.085 1.00 94.25 74 GLY A O 1
ATOM 572 N N . MET A 1 75 ? 8.486 -5.107 -6.367 1.00 95.00 75 MET A N 1
ATOM 573 C CA . MET A 1 75 ? 8.008 -6.305 -5.667 1.00 95.00 75 MET A CA 1
ATOM 574 C C . MET A 1 75 ? 6.551 -6.663 -5.997 1.00 95.00 75 MET A C 1
ATOM 576 O O . MET A 1 75 ? 6.004 -7.580 -5.394 1.00 95.00 75 MET A O 1
ATOM 580 N N . GLY A 1 76 ? 5.908 -5.965 -6.938 1.00 92.69 76 GLY A N 1
ATOM 581 C CA . GLY A 1 76 ? 4.521 -6.220 -7.332 1.00 92.69 76 GLY A CA 1
ATOM 582 C C . GLY A 1 76 ? 3.473 -5.708 -6.338 1.00 92.69 76 GLY A C 1
ATOM 583 O O . GLY A 1 76 ? 2.327 -6.145 -6.392 1.00 92.69 76 GLY A O 1
ATOM 584 N N . VAL A 1 77 ? 3.848 -4.809 -5.423 1.00 95.50 77 VAL A N 1
ATOM 585 C CA . VAL A 1 77 ? 2.912 -4.105 -4.533 1.00 95.50 77 VAL A CA 1
ATOM 586 C C . VAL A 1 77 ? 2.519 -2.793 -5.201 1.00 95.50 77 VAL A C 1
ATOM 588 O O . VAL A 1 77 ? 3.397 -2.031 -5.602 1.00 95.50 77 VAL A O 1
ATOM 591 N N . VAL A 1 78 ? 1.220 -2.511 -5.316 1.00 97.25 78 VAL A N 1
ATOM 592 C CA . VAL A 1 78 ? 0.737 -1.301 -5.999 1.00 97.25 78 VAL A CA 1
ATOM 593 C C . VAL A 1 78 ? 0.728 -0.114 -5.029 1.00 97.25 78 VAL A C 1
ATOM 595 O O . VAL A 1 78 ? -0.042 -0.131 -4.065 1.00 97.25 78 VAL A O 1
ATOM 598 N N . PRO A 1 79 ? 1.551 0.930 -5.244 1.00 98.19 79 PRO A N 1
ATOM 599 C CA . PRO A 1 79 ? 1.483 2.134 -4.434 1.00 98.19 79 PRO A CA 1
ATOM 600 C C . PRO A 1 79 ? 0.379 3.059 -4.949 1.00 98.19 79 PRO A C 1
ATOM 602 O O . PRO A 1 79 ? 0.269 3.328 -6.147 1.00 98.19 79 PRO A O 1
ATOM 605 N N . PHE A 1 80 ? -0.391 3.610 -4.025 1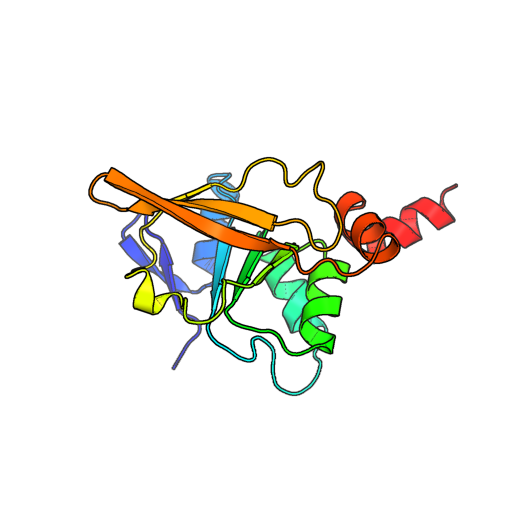.00 98.69 80 PHE A N 1
ATOM 606 C CA . PHE A 1 80 ? -1.389 4.640 -4.259 1.00 98.69 80 PHE A CA 1
ATOM 607 C C . PHE A 1 80 ? -1.138 5.834 -3.351 1.00 98.69 80 PHE A C 1
ATOM 609 O O . PHE A 1 80 ? -0.709 5.657 -2.208 1.00 98.69 80 PHE A O 1
ATOM 616 N N . THR A 1 81 ? -1.435 7.036 -3.844 1.00 98.62 81 THR A N 1
ATOM 617 C CA . THR A 1 81 ? -1.506 8.242 -3.014 1.00 98.62 81 THR A CA 1
ATOM 618 C C . THR A 1 81 ? -2.937 8.716 -2.823 1.00 98.62 81 THR A C 1
ATOM 620 O O . THR A 1 81 ? -3.716 8.691 -3.777 1.00 98.62 81 THR A O 1
ATOM 623 N N . LEU A 1 82 ? -3.259 9.175 -1.615 1.00 98.38 82 LEU A N 1
ATOM 624 C CA . LEU A 1 82 ? -4.476 9.938 -1.335 1.00 98.38 82 LEU A CA 1
ATOM 625 C C . LEU A 1 82 ? -4.435 11.299 -2.054 1.00 98.38 82 LEU A C 1
ATOM 627 O O . LEU A 1 82 ? -3.369 11.769 -2.464 1.00 98.38 82 LEU A O 1
ATOM 631 N N . GLU A 1 83 ? -5.600 11.920 -2.244 1.00 95.69 83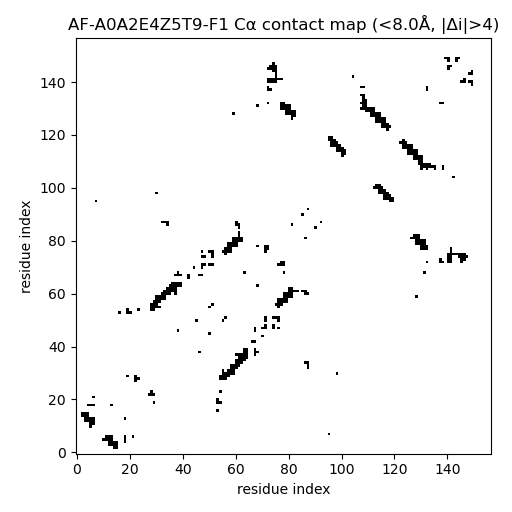 GLU A N 1
ATOM 632 C CA . GLU A 1 83 ? -5.664 13.299 -2.737 1.00 95.69 83 GLU A CA 1
ATOM 633 C C . GLU A 1 83 ? -5.116 14.288 -1.699 1.00 95.69 83 GLU A C 1
ATOM 635 O O . GLU A 1 83 ? -5.119 14.032 -0.495 1.00 95.69 83 GLU A O 1
ATOM 640 N N . GLU A 1 84 ? -4.631 15.433 -2.179 1.00 93.50 84 GLU A N 1
ATOM 641 C CA . GLU A 1 84 ? -4.072 16.476 -1.321 1.00 93.50 84 GLU A CA 1
ATOM 642 C C . GLU A 1 84 ? -5.081 16.903 -0.243 1.00 93.50 84 GLU A C 1
ATOM 644 O O . GLU A 1 84 ? -6.255 17.143 -0.524 1.00 93.50 84 GLU A O 1
ATOM 649 N N . GLY A 1 85 ? -4.619 16.974 1.008 1.00 93.38 85 GLY A N 1
ATOM 650 C CA . GLY A 1 85 ? -5.464 17.287 2.162 1.00 93.38 85 GLY A CA 1
ATOM 651 C C . GLY A 1 85 ? -6.262 16.105 2.724 1.00 93.38 85 GLY A C 1
ATOM 652 O O . GLY A 1 85 ? -6.973 16.295 3.708 1.00 93.38 85 GLY A O 1
ATOM 653 N N . THR A 1 86 ? -6.139 14.901 2.150 1.00 96.31 86 THR A N 1
ATOM 654 C CA . THR A 1 86 ? -6.731 13.668 2.694 1.00 96.31 86 THR A CA 1
ATOM 655 C C . THR A 1 86 ? -5.657 12.801 3.344 1.00 96.31 86 THR A C 1
ATOM 657 O O . THR A 1 86 ? -4.645 12.496 2.716 1.00 96.31 86 THR A O 1
ATOM 660 N N . SER A 1 87 ? -5.907 12.350 4.572 1.00 96.94 87 SER A N 1
ATOM 661 C CA . SER A 1 87 ? -5.080 11.382 5.296 1.00 96.94 87 SER A CA 1
ATOM 662 C C . SER A 1 87 ? -5.910 10.194 5.781 1.00 96.94 87 SER A C 1
ATOM 664 O O . SER A 1 87 ? -7.143 10.199 5.712 1.00 96.94 87 SER A O 1
ATOM 666 N N . TRP A 1 88 ? -5.250 9.156 6.294 1.00 95.62 88 TRP A N 1
ATOM 667 C CA . TRP A 1 88 ? -5.962 8.036 6.914 1.00 95.62 88 TRP A CA 1
ATOM 668 C C . TRP A 1 88 ? -6.722 8.488 8.177 1.00 95.62 88 TRP A C 1
ATOM 670 O O . TRP A 1 88 ? -7.838 8.024 8.422 1.00 95.62 88 TRP A O 1
ATOM 680 N N . GLU A 1 89 ? -6.182 9.457 8.925 1.00 95.75 89 GLU A N 1
ATOM 681 C CA . GLU A 1 89 ? -6.844 10.073 10.078 1.00 95.75 89 GLU A CA 1
ATOM 682 C C . GLU A 1 89 ? -8.070 10.889 9.661 1.00 95.75 89 GLU A C 1
ATOM 684 O O . GLU A 1 89 ? -9.119 10.775 10.294 1.00 95.75 89 GLU A O 1
ATOM 689 N N . SER A 1 90 ? -7.980 11.695 8.592 1.00 96.38 90 SER A N 1
ATOM 690 C CA . SER A 1 90 ? -9.105 12.535 8.148 1.00 96.38 90 SER A CA 1
ATOM 691 C C . SER A 1 90 ? -10.283 11.709 7.627 1.00 96.38 90 SER A C 1
ATOM 693 O O . SER A 1 90 ? -11.428 12.156 7.672 1.00 96.38 90 SER A O 1
ATOM 695 N N . LEU A 1 91 ? -10.012 10.499 7.132 1.00 96.19 91 LEU A N 1
ATOM 696 C CA . LEU A 1 91 ? -11.029 9.523 6.738 1.00 96.19 91 LEU A CA 1
ATOM 697 C C . LEU A 1 91 ? -11.701 8.845 7.946 1.00 96.19 91 LEU A C 1
ATOM 699 O O . LEU A 1 91 ? -12.796 8.291 7.801 1.00 96.19 91 LEU A O 1
ATOM 703 N N . GLY A 1 92 ? -11.080 8.937 9.127 1.00 95.81 92 GLY A N 1
ATOM 704 C CA . GLY A 1 92 ? -11.546 8.335 10.373 1.00 95.81 92 GLY A CA 1
ATOM 705 C C . GLY A 1 92 ? -11.271 6.837 10.467 1.00 95.81 92 GLY A C 1
ATOM 706 O O . GLY A 1 92 ? -12.034 6.143 11.139 1.00 95.81 92 GLY A O 1
ATOM 707 N N . LEU A 1 93 ? -10.234 6.343 9.778 1.00 96.12 93 LEU A N 1
ATOM 708 C CA . LEU A 1 93 ? -9.917 4.916 9.745 1.00 96.12 93 LEU A CA 1
ATOM 709 C C . LEU A 1 93 ? -9.429 4.423 11.110 1.00 96.12 93 LEU A C 1
ATOM 711 O O . LEU A 1 93 ? -8.596 5.060 11.758 1.00 96.12 93 LEU A O 1
ATOM 715 N N . LYS A 1 94 ? -9.929 3.263 11.525 1.00 92.94 94 LYS A N 1
ATOM 716 C CA . LYS A 1 94 ? -9.563 2.571 12.769 1.00 92.94 94 LYS A CA 1
ATOM 717 C C . LYS A 1 94 ? -8.783 1.288 12.500 1.00 92.94 94 LYS A C 1
ATOM 719 O O . LYS A 1 94 ? -8.085 0.804 13.387 1.00 92.94 94 LYS A O 1
ATOM 724 N N . GLY A 1 95 ? -8.871 0.767 11.279 1.00 92.06 95 GLY A N 1
ATOM 725 C CA . GLY A 1 95 ? -8.243 -0.458 10.803 1.00 92.06 95 GLY A CA 1
ATOM 726 C C . GLY A 1 95 ? -9.191 -1.657 10.748 1.00 92.06 95 GLY A C 1
ATOM 727 O O . GLY A 1 95 ? -8.813 -2.665 10.160 1.00 92.06 95 GLY A O 1
ATOM 728 N N . ASP A 1 96 ? -10.396 -1.572 11.327 1.00 94.88 96 ASP A N 1
ATOM 729 C CA . ASP A 1 96 ? -11.416 -2.629 11.267 1.00 94.88 96 ASP A CA 1
ATOM 730 C C . ASP A 1 96 ? -12.316 -2.542 10.024 1.00 94.88 96 ASP A C 1
ATOM 732 O O . ASP A 1 96 ? -13.278 -3.303 9.896 1.00 94.88 96 ASP A O 1
ATOM 736 N N . GLU A 1 97 ? -11.992 -1.638 9.100 1.00 96.88 97 GLU A N 1
ATOM 737 C CA . GLU A 1 97 ? -12.660 -1.492 7.817 1.00 96.88 97 GLU A CA 1
ATOM 738 C C . GLU A 1 97 ? -12.225 -2.561 6.805 1.00 96.88 97 GLU A C 1
ATOM 740 O O . GLU A 1 97 ? -11.119 -3.101 6.840 1.00 96.88 97 GLU A O 1
ATOM 745 N N . THR A 1 98 ? -13.088 -2.812 5.820 1.00 97.50 98 THR A N 1
ATOM 746 C CA . THR A 1 98 ? -12.716 -3.565 4.615 1.00 97.50 98 THR A CA 1
ATOM 747 C C . THR A 1 98 ? -12.528 -2.615 3.443 1.00 97.50 98 THR A C 1
ATOM 749 O O . THR A 1 98 ? -13.250 -1.626 3.303 1.00 97.50 98 THR A O 1
ATOM 752 N N . VAL A 1 99 ? -11.549 -2.905 2.587 1.00 98.06 99 VAL A N 1
ATOM 753 C CA . VAL A 1 99 ? -11.178 -2.027 1.473 1.00 98.06 99 VAL A CA 1
ATOM 754 C C . VAL A 1 99 ? -11.221 -2.799 0.171 1.00 98.06 99 VAL A C 1
ATOM 756 O O . VAL A 1 99 ? -10.559 -3.823 0.020 1.00 98.06 99 VAL A O 1
ATOM 759 N N . THR A 1 100 ? -11.995 -2.284 -0.777 1.00 98.00 100 THR A N 1
ATOM 760 C CA . THR A 1 100 ? -12.122 -2.845 -2.123 1.00 98.00 100 THR A CA 1
ATOM 761 C C . THR A 1 100 ? -11.519 -1.883 -3.137 1.00 98.00 100 THR A C 1
ATOM 763 O O . THR A 1 100 ? -11.860 -0.700 -3.155 1.00 98.00 100 THR A O 1
ATOM 766 N N . ILE A 1 101 ? -10.616 -2.392 -3.977 1.00 97.00 101 ILE A N 1
ATOM 767 C CA . ILE A 1 101 ? -10.014 -1.663 -5.097 1.00 97.00 101 ILE A CA 1
ATOM 768 C C . ILE A 1 101 ? -10.172 -2.536 -6.340 1.00 97.00 101 ILE A C 1
ATOM 770 O O . ILE A 1 101 ? -9.473 -3.537 -6.501 1.00 97.00 101 ILE A O 1
ATOM 774 N N . ASP A 1 102 ? -11.105 -2.165 -7.207 1.00 94.88 102 ASP A N 1
ATOM 775 C CA . ASP A 1 102 ? -11.391 -2.913 -8.429 1.00 94.88 102 ASP A CA 1
ATOM 776 C C . ASP A 1 102 ? -10.387 -2.591 -9.541 1.00 94.88 102 ASP A C 1
ATOM 778 O O . ASP A 1 102 ? -9.824 -1.501 -9.596 1.00 94.88 102 ASP A O 1
ATOM 782 N N . GLY A 1 103 ? -10.185 -3.525 -10.474 1.00 91.56 103 GLY A N 1
ATOM 783 C CA . GLY A 1 103 ? -9.428 -3.260 -11.704 1.00 91.56 103 GLY A CA 1
ATOM 784 C C . GLY A 1 103 ? -7.907 -3.167 -11.540 1.00 91.56 103 GLY A C 1
ATOM 785 O O . GLY A 1 103 ? -7.242 -2.597 -12.402 1.00 91.56 103 GLY A O 1
ATOM 786 N N . LEU A 1 104 ? -7.333 -3.737 -10.472 1.00 88.19 104 LEU A N 1
ATOM 787 C CA . LEU A 1 104 ? -5.872 -3.805 -10.302 1.00 88.19 104 LEU A CA 1
ATOM 788 C C . LEU A 1 104 ? -5.159 -4.569 -11.435 1.00 88.19 104 LEU A C 1
ATOM 790 O O . LEU A 1 104 ? -3.996 -4.290 -11.702 1.00 88.19 104 LEU A O 1
ATOM 794 N N . SER A 1 105 ? -5.842 -5.502 -12.109 1.00 85.19 105 SER A N 1
ATOM 795 C CA . SER A 1 105 ? -5.317 -6.266 -13.255 1.00 85.19 105 SER A CA 1
ATOM 796 C C . SER A 1 105 ? -5.070 -5.423 -14.504 1.00 85.19 105 SER A C 1
ATOM 798 O O . SER A 1 105 ? -4.186 -5.743 -15.292 1.00 85.19 105 SER A O 1
ATOM 800 N N . ASP A 1 106 ? -5.848 -4.356 -14.683 1.00 88.44 106 ASP A N 1
ATOM 801 C CA . ASP A 1 106 ? -5.882 -3.541 -15.905 1.00 88.44 106 ASP A CA 1
ATOM 802 C C . ASP A 1 106 ? -5.452 -2.092 -15.633 1.00 88.44 106 ASP A C 1
ATOM 804 O O . ASP A 1 106 ? -5.744 -1.169 -16.405 1.00 88.44 106 ASP A O 1
ATOM 808 N N . ILE A 1 107 ? -4.771 -1.886 -14.503 1.00 92.56 107 ILE A N 1
ATOM 809 C CA . ILE A 1 107 ? -4.343 -0.578 -14.029 1.00 92.56 107 ILE A CA 1
ATOM 810 C C . ILE A 1 107 ? -3.338 0.054 -14.994 1.00 92.56 107 ILE A C 1
ATOM 812 O O . ILE A 1 107 ? -2.425 -0.592 -15.509 1.00 92.56 107 ILE A O 1
ATOM 816 N N . LYS A 1 108 ? -3.491 1.355 -15.236 1.00 94.94 108 LYS A N 1
ATOM 817 C CA . LYS A 1 108 ? -2.583 2.149 -16.068 1.00 94.94 108 LYS A CA 1
ATOM 818 C C . LYS A 1 108 ? -1.676 3.021 -15.203 1.00 94.94 108 LYS A C 1
ATOM 820 O O . LYS A 1 108 ? -2.078 3.419 -14.104 1.00 94.94 108 LYS A O 1
ATOM 825 N N . PRO A 1 109 ? -0.483 3.393 -15.701 1.00 97.12 109 PRO A N 1
ATOM 826 C CA . PRO A 1 109 ? 0.382 4.310 -14.979 1.00 97.12 109 PRO A CA 1
ATOM 827 C C . PRO A 1 109 ? -0.362 5.607 -14.656 1.00 97.12 109 PRO A C 1
ATOM 829 O O . PRO A 1 109 ? -1.039 6.172 -15.519 1.00 97.12 109 P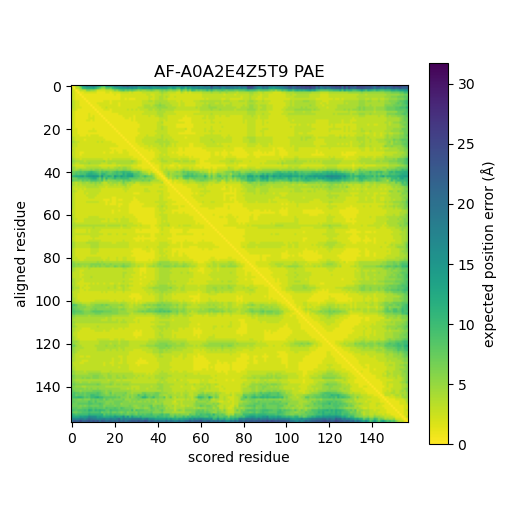RO A O 1
ATOM 832 N N . ARG A 1 110 ? -0.241 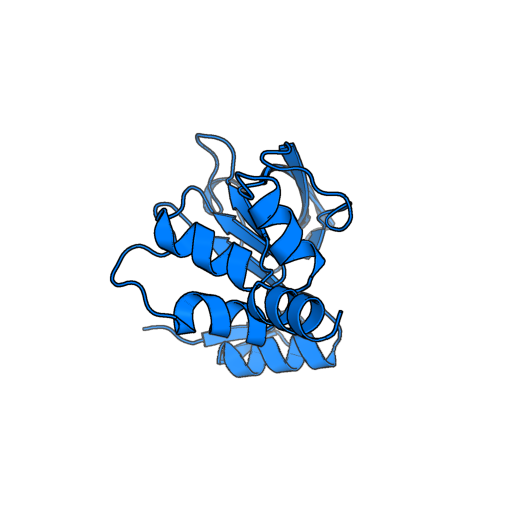6.073 -13.410 1.00 97.19 110 ARG A N 1
ATOM 833 C CA . ARG A 1 110 ? -0.857 7.321 -12.922 1.00 97.19 110 ARG A CA 1
ATOM 834 C C . ARG A 1 110 ? -2.385 7.378 -13.044 1.00 97.19 110 ARG A C 1
ATOM 836 O O . ARG A 1 110 ? -2.966 8.464 -13.061 1.00 97.19 110 ARG A O 1
ATOM 843 N N . GLN A 1 111 ? -3.052 6.228 -13.127 1.00 97.44 111 GLN A N 1
ATOM 844 C CA . GLN A 1 111 ? -4.508 6.159 -13.174 1.00 97.44 111 GLN A CA 1
ATOM 845 C C . GLN A 1 111 ? -5.128 6.592 -11.840 1.00 97.44 111 GLN A C 1
ATOM 847 O O . GLN A 1 111 ? -4.729 6.122 -10.774 1.00 97.44 111 GLN A O 1
ATOM 852 N N . LYS A 1 112 ? -6.143 7.460 -11.905 1.00 97.69 112 LYS A N 1
ATOM 853 C CA . LYS A 1 112 ? -7.036 7.715 -10.770 1.00 97.69 112 LYS A CA 1
ATOM 854 C C . LYS A 1 112 ? -7.987 6.534 -10.593 1.00 97.69 112 LYS A C 1
ATOM 856 O O . LYS A 1 112 ? -8.581 6.067 -11.565 1.00 97.69 112 LYS A O 1
ATOM 861 N N . MET A 1 113 ? -8.121 6.074 -9.361 1.00 97.56 113 MET A N 1
ATOM 862 C CA . MET A 1 113 ? -8.975 4.966 -8.955 1.00 97.56 113 MET A CA 1
ATOM 863 C C . MET A 1 113 ? -9.765 5.357 -7.707 1.00 97.56 113 MET A C 1
ATOM 865 O O . MET A 1 113 ? -9.599 6.451 -7.166 1.00 97.56 113 MET A O 1
ATOM 869 N N . VAL A 1 114 ? -10.635 4.459 -7.262 1.00 98.12 114 VAL A N 1
ATOM 870 C CA . VAL A 1 114 ? -11.425 4.624 -6.045 1.00 98.12 114 VAL A CA 1
ATOM 871 C C . VAL A 1 114 ? -11.181 3.412 -5.158 1.00 98.12 114 VAL A C 1
ATOM 873 O O . VAL A 1 114 ? -11.335 2.280 -5.610 1.00 98.12 114 VAL A O 1
ATOM 876 N N . ALA A 1 115 ? -10.804 3.655 -3.906 1.00 98.25 115 ALA A N 1
ATOM 877 C CA . ALA A 1 115 ? -10.868 2.657 -2.852 1.00 98.25 115 ALA A CA 1
ATOM 878 C C . ALA A 1 115 ? -12.220 2.783 -2.148 1.00 98.25 115 ALA A C 1
ATOM 880 O O . ALA A 1 115 ? -12.508 3.810 -1.5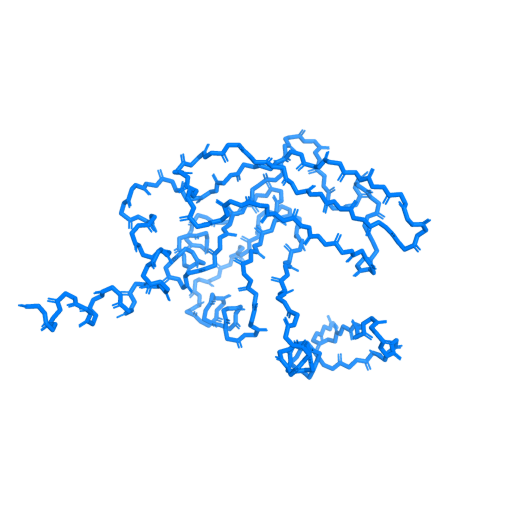35 1.00 98.25 115 ALA A O 1
ATOM 881 N N . LYS A 1 116 ? -13.052 1.744 -2.227 1.00 98.50 116 LYS A N 1
ATOM 882 C CA . LYS A 1 116 ? -14.291 1.667 -1.451 1.00 98.50 116 LYS A CA 1
ATOM 883 C C . LYS A 1 116 ? -13.961 1.132 -0.063 1.00 98.50 116 LYS A C 1
ATOM 885 O O . LYS A 1 116 ? -13.610 -0.039 0.077 1.00 98.50 116 LYS A O 1
ATOM 890 N N . VAL A 1 117 ? -14.067 1.991 0.943 1.00 98.44 117 VAL A N 1
ATOM 891 C CA . VAL A 1 117 ? -13.854 1.657 2.354 1.00 98.44 117 VAL A CA 1
ATOM 892 C C . VAL A 1 117 ? -15.207 1.393 3.000 1.00 98.44 117 VAL A C 1
ATOM 894 O O . VAL A 1 117 ? -16.066 2.271 2.993 1.00 98.44 117 VAL A O 1
ATOM 897 N N . THR A 1 118 ? -15.400 0.195 3.544 1.00 98.25 118 THR A N 1
ATOM 898 C CA . THR A 1 118 ? -16.609 -0.194 4.282 1.00 98.25 118 THR A CA 1
ATOM 899 C C . THR A 1 118 ? -16.279 -0.292 5.763 1.00 98.25 118 THR A C 1
ATOM 901 O O . THR A 1 118 ? -15.465 -1.128 6.160 1.00 98.25 118 THR A O 1
ATOM 904 N N . PHE A 1 119 ? -16.907 0.565 6.560 1.00 97.25 119 PHE A N 1
ATOM 905 C CA . PHE A 1 119 ? -16.715 0.668 8.001 1.00 97.25 119 PHE A CA 1
ATOM 906 C C . PHE A 1 119 ? -17.463 -0.435 8.754 1.00 97.25 119 PHE A C 1
ATOM 908 O O . PHE A 1 119 ? -18.371 -1.076 8.222 1.00 97.25 119 PHE A O 1
ATOM 915 N N . ALA A 1 120 ? -17.088 -0.658 10.016 1.00 94.00 120 ALA A N 1
ATOM 916 C CA . ALA A 1 120 ? -17.678 -1.703 10.854 1.00 94.00 120 ALA A CA 1
ATOM 917 C C . ALA A 1 120 ? -19.187 -1.521 11.125 1.00 94.00 120 ALA A C 1
ATOM 919 O O . ALA A 1 120 ? -19.875 -2.492 11.436 1.00 94.00 120 ALA A O 1
ATOM 920 N N . ASP A 1 121 ? -19.711 -0.299 11.001 1.00 94.62 121 ASP A N 1
ATOM 921 C CA . ASP A 1 121 ? -21.144 0.015 11.094 1.00 94.62 121 ASP A CA 1
ATOM 922 C C . ASP A 1 121 ? -21.900 -0.153 9.761 1.00 94.62 121 ASP A C 1
ATOM 924 O O . ASP A 1 121 ? -23.123 -0.008 9.718 1.00 94.62 121 ASP A O 1
ATOM 928 N N . GLY A 1 122 ? -21.187 -0.499 8.685 1.00 96.00 122 GLY A N 1
ATOM 929 C CA . GLY A 1 122 ? -21.719 -0.656 7.337 1.00 96.00 122 GLY A CA 1
ATOM 930 C C . GLY A 1 122 ? -21.728 0.626 6.501 1.00 96.00 122 GLY A C 1
ATOM 931 O O . GLY A 1 122 ? -22.123 0.562 5.335 1.00 96.00 122 GLY A O 1
ATOM 932 N N . GLU A 1 123 ? -21.291 1.774 7.037 1.00 97.00 123 GLU A N 1
ATOM 933 C CA . GLU A 1 123 ? -21.077 2.973 6.222 1.00 97.00 123 GLU A CA 1
ATOM 934 C C . GLU A 1 123 ? -20.029 2.674 5.143 1.00 97.00 123 GLU A C 1
ATOM 936 O O . GLU A 1 123 ? -19.045 1.972 5.379 1.00 97.00 123 GLU A O 1
ATOM 941 N N . THR A 1 124 ? -20.228 3.208 3.937 1.00 97.94 124 THR A N 1
ATOM 942 C CA . THR A 1 124 ? -19.247 3.087 2.854 1.00 97.94 124 THR A CA 1
ATOM 943 C C . THR A 1 124 ? -18.797 4.460 2.393 1.00 97.94 124 THR A C 1
ATOM 945 O O . THR A 1 124 ? -19.614 5.364 2.219 1.00 97.94 124 THR A O 1
ATOM 948 N N . LYS A 1 125 ? -17.490 4.610 2.175 1.00 97.62 125 LYS A N 1
ATOM 949 C CA . LYS A 1 125 ? -16.888 5.812 1.599 1.00 97.62 125 LYS A CA 1
ATOM 950 C C . LYS A 1 125 ? -16.074 5.439 0.373 1.00 97.62 125 LYS A C 1
ATOM 952 O O . LYS A 1 125 ? -15.241 4.536 0.417 1.00 97.62 125 LYS A O 1
ATOM 957 N N . ASP A 1 126 ? -16.301 6.172 -0.705 1.00 98.19 126 ASP A N 1
ATOM 958 C CA . ASP A 1 126 ? -15.489 6.090 -1.910 1.00 98.19 126 ASP A CA 1
ATOM 959 C C . ASP A 1 126 ? -14.337 7.091 -1.774 1.00 98.19 126 ASP A C 1
ATOM 961 O O . ASP A 1 126 ? -14.552 8.302 -1.724 1.00 98.19 126 ASP A O 1
ATOM 965 N N . VAL A 1 127 ? -13.112 6.578 -1.671 1.00 98.19 127 VAL A N 1
ATOM 966 C CA . VAL A 1 127 ? -11.895 7.366 -1.452 1.00 98.19 127 VAL A CA 1
ATOM 967 C C . VAL A 1 127 ? -11.123 7.467 -2.768 1.00 98.19 127 VAL A C 1
ATOM 969 O O . VAL A 1 127 ? -10.603 6.451 -3.244 1.00 98.19 127 VAL A O 1
ATOM 972 N N . PRO A 1 128 ? -11.027 8.660 -3.383 1.00 98.12 128 PRO A N 1
ATOM 973 C CA . PRO A 1 128 ? -10.196 8.861 -4.560 1.00 98.12 12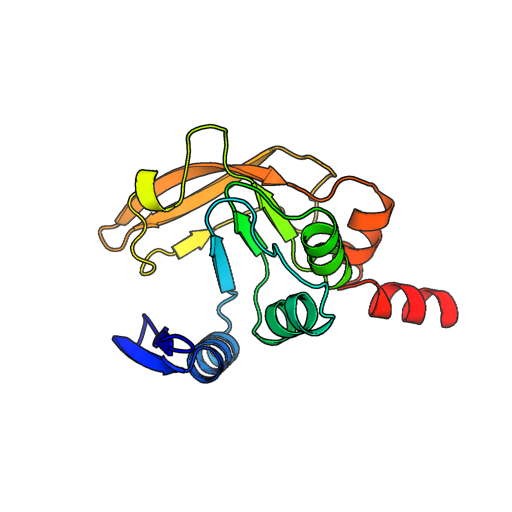8 PRO A CA 1
ATOM 974 C C . PRO A 1 128 ? -8.723 8.598 -4.239 1.00 98.12 128 PRO A C 1
ATOM 976 O O . PRO A 1 128 ? -8.170 9.125 -3.274 1.00 98.12 128 PRO A O 1
ATOM 979 N N . ILE A 1 129 ? -8.082 7.786 -5.072 1.00 98.44 129 ILE A N 1
ATOM 980 C CA . ILE A 1 129 ? -6.671 7.425 -4.946 1.00 98.44 129 ILE A CA 1
ATOM 981 C C . ILE A 1 129 ? -5.979 7.524 -6.304 1.00 98.44 129 ILE A C 1
ATOM 983 O O . ILE A 1 129 ? -6.565 7.263 -7.354 1.00 98.44 129 ILE A O 1
ATOM 987 N N . LEU A 1 130 ? -4.705 7.897 -6.301 1.00 98.38 130 LEU A N 1
ATOM 988 C CA . LEU A 1 130 ? -3.877 7.990 -7.499 1.00 98.38 130 LEU A CA 1
ATOM 989 C C . LEU A 1 130 ? -2.873 6.841 -7.523 1.00 98.38 130 LEU A C 1
ATOM 991 O O . LEU A 1 130 ? -2.041 6.734 -6.627 1.00 98.38 130 LEU A O 1
ATOM 995 N N . CYS A 1 131 ? -2.904 6.017 -8.570 1.00 98.12 131 CYS A N 1
ATOM 996 C CA . CYS A 1 131 ? -1.887 4.998 -8.795 1.00 98.12 131 CYS A CA 1
ATOM 997 C C . CYS A 1 131 ? -0.513 5.647 -8.969 1.00 98.12 131 CYS A C 1
ATOM 999 O O . CYS A 1 131 ? -0.339 6.573 -9.760 1.00 98.12 131 CYS A O 1
ATOM 1001 N N . ARG A 1 132 ? 0.484 5.137 -8.252 1.00 98.06 132 ARG A N 1
ATOM 1002 C CA . ARG A 1 132 ? 1.873 5.600 -8.308 1.00 98.06 132 ARG A CA 1
ATOM 1003 C C . ARG A 1 132 ? 2.804 4.599 -8.976 1.00 98.06 132 ARG A C 1
ATOM 1005 O O . ARG A 1 132 ? 3.999 4.596 -8.695 1.00 98.06 132 ARG A O 1
ATOM 1012 N N . ILE A 1 133 ? 2.268 3.790 -9.885 1.00 97.31 133 ILE A N 1
ATOM 1013 C CA . ILE A 1 133 ? 3.035 3.217 -10.994 1.00 97.31 133 ILE A CA 1
ATOM 1014 C C . ILE A 1 133 ? 3.246 4.363 -11.985 1.00 97.31 133 ILE A C 1
ATOM 1016 O O . ILE A 1 133 ? 2.279 4.894 -12.535 1.00 97.31 133 ILE A O 1
ATOM 1020 N N . ASP A 1 134 ? 4.489 4.809 -12.145 1.00 96.19 134 ASP A N 1
ATOM 1021 C CA . ASP A 1 134 ? 4.791 6.052 -12.859 1.00 96.19 134 ASP A CA 1
ATOM 1022 C C . ASP A 1 134 ? 5.122 5.803 -14.347 1.00 96.19 134 ASP A C 1
ATOM 1024 O O . ASP A 1 134 ? 4.966 6.717 -15.158 1.00 96.19 134 ASP A O 1
ATOM 1028 N N . THR A 1 135 ? 5.512 4.579 -14.738 1.00 95.88 135 THR A N 1
ATOM 1029 C CA . THR A 1 135 ? 5.885 4.227 -16.126 1.00 95.88 135 THR A CA 1
ATOM 1030 C C . THR A 1 135 ? 5.271 2.905 -16.609 1.00 95.88 135 THR A C 1
ATOM 1032 O O . THR A 1 135 ? 4.771 2.103 -15.821 1.00 95.88 135 THR A O 1
ATOM 1035 N N . ALA A 1 136 ? 5.307 2.665 -17.925 1.00 93.75 136 ALA A N 1
ATOM 1036 C CA . ALA A 1 136 ? 4.862 1.400 -18.519 1.00 93.75 136 ALA A CA 1
ATOM 1037 C C . ALA A 1 136 ? 5.776 0.214 -18.151 1.00 93.75 136 ALA A C 1
ATOM 1039 O O . ALA A 1 136 ? 5.277 -0.887 -17.934 1.00 93.75 136 ALA A O 1
ATOM 1040 N N . ASP A 1 137 ? 7.085 0.440 -18.013 1.00 91.31 137 ASP A N 1
ATOM 1041 C CA . ASP A 1 137 ? 8.034 -0.599 -17.585 1.00 91.31 137 ASP A CA 1
ATOM 1042 C C . ASP A 1 137 ? 7.735 -1.061 -16.153 1.00 91.31 137 ASP A C 1
ATOM 1044 O O . ASP A 1 137 ? 7.692 -2.254 -15.860 1.00 91.31 137 ASP A O 1
ATOM 1048 N N . GLU A 1 138 ? 7.444 -0.102 -15.269 1.00 93.75 138 GLU A N 1
ATOM 1049 C CA . GLU A 1 138 ? 7.006 -0.368 -13.900 1.00 93.75 138 GLU A CA 1
ATOM 1050 C C . GLU A 1 138 ? 5.712 -1.193 -13.857 1.00 93.75 138 GLU A C 1
ATOM 1052 O O . GLU A 1 138 ? 5.600 -2.126 -13.059 1.00 93.75 138 GLU A O 1
ATOM 1057 N N . LEU A 1 139 ? 4.75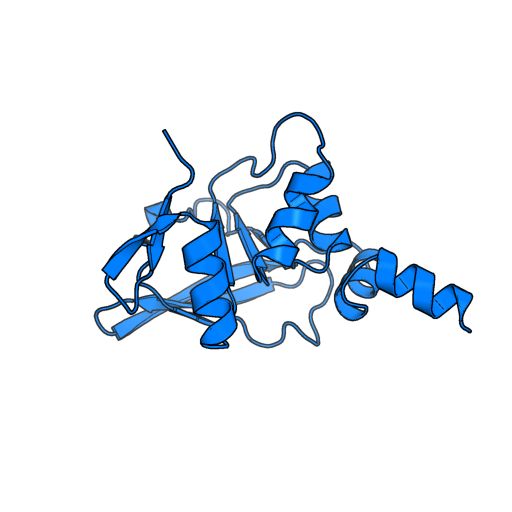7 -0.895 -14.745 1.00 93.00 139 LEU A N 1
ATOM 1058 C CA . LEU A 1 139 ? 3.537 -1.690 -14.890 1.00 93.00 139 LEU A CA 1
ATOM 1059 C C . LEU A 1 139 ? 3.848 -3.127 -15.337 1.00 93.00 139 LEU A C 1
ATOM 1061 O O . LEU A 1 139 ? 3.263 -4.074 -14.811 1.00 93.00 139 LEU A O 1
ATOM 1065 N N . GLY A 1 140 ? 4.795 -3.297 -16.263 1.00 90.19 140 GLY A N 1
ATOM 1066 C CA . GLY A 1 140 ? 5.277 -4.608 -16.695 1.00 90.19 140 GLY A CA 1
ATOM 1067 C C . GLY A 1 140 ? 5.769 -5.458 -15.523 1.00 90.19 140 GLY A C 1
ATOM 1068 O O . GLY A 1 140 ? 5.394 -6.626 -15.412 1.00 90.19 140 GLY A O 1
ATOM 1069 N N . TYR A 1 141 ? 6.526 -4.864 -14.593 1.00 89.50 141 TYR A N 1
ATOM 1070 C CA . TYR A 1 141 ? 6.975 -5.564 -13.386 1.00 89.50 141 TYR A CA 1
ATOM 1071 C C . TYR A 1 141 ? 5.809 -6.020 -12.512 1.00 89.50 141 TYR A C 1
ATOM 1073 O O . TYR A 1 141 ? 5.793 -7.172 -12.084 1.00 89.50 141 TYR A O 1
ATOM 1081 N N . VAL A 1 142 ? 4.823 -5.154 -12.268 1.00 88.69 142 VAL A N 1
ATOM 1082 C CA . VAL A 1 142 ? 3.660 -5.484 -11.428 1.00 88.69 142 VAL A CA 1
ATOM 1083 C C . VAL A 1 142 ? 2.834 -6.612 -12.044 1.00 88.69 142 VAL A C 1
ATOM 1085 O O . VAL A 1 142 ? 2.542 -7.587 -11.354 1.00 88.69 142 VAL A O 1
ATOM 1088 N N . ASN A 1 143 ? 2.546 -6.546 -13.347 1.00 88.06 143 ASN A N 1
ATOM 1089 C CA . ASN A 1 143 ? 1.796 -7.586 -14.066 1.00 88.06 143 ASN A CA 1
ATOM 1090 C C . ASN A 1 143 ? 2.506 -8.943 -14.043 1.00 88.06 143 ASN A C 1
ATOM 1092 O O . ASN A 1 143 ? 1.876 -9.998 -14.018 1.00 88.06 143 ASN A O 1
ATOM 1096 N N . ASN A 1 144 ? 3.834 -8.917 -13.998 1.00 86.38 144 ASN A N 1
ATOM 1097 C CA . ASN A 1 144 ? 4.654 -10.107 -13.868 1.00 86.38 144 ASN A CA 1
ATOM 1098 C C . ASN A 1 144 ? 4.762 -10.636 -12.425 1.00 86.38 144 ASN A C 1
ATOM 1100 O O . ASN A 1 144 ? 5.364 -11.692 -12.219 1.00 86.38 144 ASN A O 1
ATOM 1104 N N . GLY A 1 145 ? 4.188 -9.960 -11.428 1.00 83.94 145 GLY A N 1
ATOM 1105 C CA . GLY A 1 145 ? 4.340 -10.312 -10.014 1.00 83.94 145 GLY A CA 1
ATOM 1106 C C . GLY A 1 145 ? 5.695 -9.904 -9.423 1.00 83.94 145 GLY A C 1
ATOM 1107 O O . GLY A 1 145 ? 6.132 -10.473 -8.426 1.00 83.94 145 GLY A O 1
ATOM 1108 N N . GLY A 1 146 ? 6.377 -8.946 -10.052 1.00 87.44 146 GLY A N 1
ATOM 1109 C CA . GLY A 1 146 ? 7.635 -8.349 -9.616 1.00 87.44 146 GLY A CA 1
ATOM 1110 C C . GLY A 1 146 ? 8.755 -8.411 -10.662 1.00 87.44 146 GLY A C 1
ATOM 1111 O O . GLY A 1 146 ? 8.729 -9.180 -11.629 1.00 87.44 146 GLY A O 1
ATOM 1112 N N . ILE A 1 147 ? 9.800 -7.615 -10.432 1.00 89.69 147 ILE A N 1
ATOM 1113 C CA . ILE A 1 147 ? 10.972 -7.494 -11.308 1.00 89.69 147 ILE A CA 1
ATOM 1114 C C . ILE A 1 147 ? 11.740 -8.815 -11.434 1.00 89.69 147 ILE A C 1
ATOM 1116 O O . ILE A 1 147 ? 12.148 -9.185 -12.528 1.00 89.69 147 ILE A O 1
ATOM 1120 N N . LEU A 1 148 ? 11.877 -9.580 -10.345 1.00 85.94 148 LEU A N 1
ATOM 1121 C CA . LEU A 1 148 ? 12.573 -10.873 -10.376 1.00 85.94 148 LEU A CA 1
ATOM 1122 C C . LEU A 1 148 ? 11.840 -11.891 -11.255 1.00 85.94 148 LEU A C 1
ATOM 1124 O O . LEU A 1 148 ? 12.474 -12.634 -11.997 1.00 85.94 148 LEU A O 1
ATOM 1128 N N . GLN A 1 149 ? 10.507 -11.896 -11.194 1.00 85.75 149 GLN A N 1
ATOM 1129 C CA . GLN A 1 149 ? 9.682 -12.767 -12.028 1.00 85.75 149 GLN A CA 1
ATOM 1130 C C . GLN A 1 149 ? 9.732 -12.339 -13.496 1.00 85.75 149 GLN A C 1
ATOM 1132 O O . GLN A 1 149 ? 9.759 -13.193 -14.374 1.00 85.75 149 GLN A O 1
ATOM 1137 N N . THR A 1 150 ? 9.799 -11.030 -13.757 1.00 84.94 150 THR A N 1
ATOM 1138 C CA . THR A 1 150 ? 9.990 -10.482 -15.110 1.00 84.94 150 THR A CA 1
ATOM 1139 C C . THR A 1 150 ? 11.292 -10.994 -15.720 1.00 84.94 150 THR A C 1
ATOM 1141 O O . THR A 1 150 ? 11.261 -11.680 -16.733 1.00 84.94 150 THR A O 1
ATOM 1144 N N . VAL A 1 151 ? 12.418 -10.777 -15.032 1.00 87.19 151 VAL A N 1
ATOM 1145 C CA . VAL A 1 151 ? 13.743 -11.213 -15.501 1.00 87.19 151 VAL A CA 1
ATOM 1146 C C . VAL A 1 151 ? 13.799 -12.728 -15.709 1.00 87.19 151 VAL A C 1
ATOM 1148 O O . VAL A 1 151 ? 14.372 -13.192 -16.689 1.00 87.19 151 VAL A O 1
ATOM 1151 N N . LEU A 1 152 ? 13.195 -13.518 -14.814 1.00 87.25 152 LEU A N 1
ATOM 1152 C CA . LEU A 1 152 ? 13.166 -14.973 -14.964 1.00 87.25 152 LEU A CA 1
ATOM 1153 C C . LEU A 1 152 ? 12.402 -15.414 -16.222 1.00 87.25 152 LEU A C 1
ATOM 1155 O O . LEU A 1 152 ? 12.842 -16.342 -16.895 1.00 87.25 152 LEU A O 1
ATOM 1159 N N . ARG A 1 153 ? 11.275 -14.762 -16.540 1.00 86.94 153 ARG A N 1
ATOM 1160 C CA . ARG A 1 153 ? 10.510 -15.049 -17.762 1.00 86.94 153 ARG A CA 1
ATOM 1161 C C . ARG A 1 153 ? 11.277 -14.644 -19.016 1.00 86.94 153 ARG A C 1
ATOM 1163 O O . ARG A 1 153 ? 11.291 -15.421 -19.961 1.00 86.94 153 ARG A O 1
ATOM 1170 N N . ASP A 1 154 ? 11.953 -13.498 -18.993 1.00 82.62 154 ASP A N 1
ATOM 1171 C CA . ASP A 1 154 ? 12.748 -13.017 -20.128 1.00 82.62 154 ASP A CA 1
ATOM 1172 C C . ASP A 1 154 ? 13.945 -13.933 -20.427 1.00 82.62 154 ASP A C 1
ATOM 1174 O O . ASP A 1 154 ? 14.272 -14.162 -21.584 1.00 82.62 154 ASP A O 1
ATOM 1178 N N . LEU A 1 155 ? 14.588 -14.492 -19.394 1.00 84.81 155 LEU A N 1
ATOM 1179 C CA . LEU A 1 155 ? 15.694 -15.448 -19.553 1.00 84.81 155 LEU A CA 1
ATOM 1180 C C . LEU A 1 155 ? 15.244 -16.838 -20.027 1.00 84.81 155 LEU A C 1
ATOM 1182 O O . LEU A 1 155 ? 16.071 -17.615 -20.502 1.00 84.81 155 LEU A O 1
ATOM 1186 N N . ALA A 1 156 ? 13.970 -17.180 -19.827 1.00 78.56 156 ALA A N 1
ATOM 1187 C CA . ALA A 1 156 ? 13.389 -18.457 -20.233 1.00 78.56 156 ALA A CA 1
ATOM 1188 C C . ALA A 1 156 ? 12.750 -18.417 -21.637 1.00 78.56 156 ALA A C 1
ATOM 1190 O O . ALA A 1 156 ? 12.305 -19.466 -22.112 1.00 78.56 156 ALA A O 1
ATOM 1191 N N . ALA A 1 157 ? 12.673 -17.234 -22.255 1.00 71.31 157 ALA A N 1
ATOM 1192 C CA . ALA A 1 157 ? 12.173 -17.002 -23.611 1.00 71.31 157 ALA A CA 1
ATOM 1193 C C . ALA A 1 157 ? 13.270 -17.211 -24.668 1.00 71.31 157 ALA A C 1
ATOM 1195 O O . ALA A 1 157 ? 12.917 -17.697 -25.767 1.00 71.31 157 ALA A O 1
#

Foldseek 3Di:
DDQWDALLVVRDIDGLQVSLVVCVVVVHADEAFEEPAPPPDDDDLCLQVVCVVSRHQEYEYQYYDPVSCLSNLQQLRWYKYFPPPDGCVNVVDPPSWDWDWPDPLPDDAQDWTWIWIQDPVRDTDTTIITTHQHDPVSVCQNNLSHNVSSVVVVVVD

Nearest PDB structures (foldseek):
  3snp-assembly2_B  TM=9.428E-01  e=3.654E-19  Oryctolagus cuniculus
  2b3y-assembly2_B  TM=9.323E-01  e=7.623E-19  Homo sapiens
  3sn2-assembly1_A  TM=9.394E-01  e=1.798E-18  Oryctolagus cuniculus
  6vcd-assembly1_A  TM=9.496E-01  e=3.376E-15  Homo sapiens
  1nit-assembly1_A  TM=9.188E-01  e=3.038E-12  Bos taurus

Mean predicted aligned error: 3.62 Å

Radius of gyration: 15.72 Å; Cα contacts (8 Å, |Δi|>4): 275; chains: 1; bounding box: 40×36×44 Å

pLDDT: mean 93.93, std 6.11, range [48.22, 98.69]

Secondary structure (DSSP, 8-state):
--SEEEETTTTEEEEHHHHHHHHHHTT--EEEEE-TTBT-SS--THHHHHHHHTTEEEEEES-B-HHHHHHHHHTT-EEEEEPTT--TTTTT--S--EEE-TTGGGPPTT-EEEEEEE-TTS-EEEEEEEE---SHHHHHHHHTTSHHHHHHHHHT-

Solvent-accessible surface area (backbone atoms only — not comparable to full-atom values): 8733 Å² total; per-residue (Å²): 139,83,67,62,42,66,33,67,95,79,67,43,79,39,41,48,66,58,39,29,51,49,34,55,76,72,69,50,79,38,72,44,79,43,55,70,49,40,63,65,74,82,92,49,75,59,71,26,50,48,45,36,75,50,45,34,50,34,37,41,20,46,35,58,26,73,66,43,49,52,43,24,28,40,40,33,21,46,44,27,26,40,48,91,96,46,45,56,69,79,73,65,67,85,76,72,52,48,77,47,66,80,63,73,91,76,65,54,58,56,35,77,47,53,38,40,37,35,41,84,87,66,54,72,47,80,40,64,30,33,35,60,38,82,38,70,70,49,44,52,15,34,79,47,61,4,42,70,47,37,54,54,51,62,75,72,107